Protein AF-A0A068S8R8-F1 (afdb_monomer_lite)

Secondary structure (DSSP, 8-state):
--GGGG-TT--EEEEEE-TTS--HHHHHHGGG-TT--EEEEEE-TT--SHHHHHHHHH-TTSEEEEEETT---

Structure (mmCIF, N/CA/C/O backbone):
data_AF-A0A068S8R8-F1
#
_entry.id   AF-A0A068S8R8-F1
#
loop_
_atom_site.group_PDB
_atom_site.id
_atom_site.type_symbol
_atom_site.label_atom_id
_atom_site.label_alt_id
_atom_site.label_comp_id
_atom_site.label_asym_id
_atom_site.label_entity_id
_atom_site.label_seq_id
_atom_site.pdbx_PDB_ins_code
_atom_site.Cartn_x
_atom_site.Cartn_y
_atom_site.Cartn_z
_atom_site.occupancy
_atom_site.B_iso_or_equiv
_atom_site.auth_seq_id
_atom_site.auth_comp_id
_atom_site.auth_asym_id
_atom_site.auth_atom_id
_atom_site.pdbx_PDB_model_num
ATOM 1 N N . MET A 1 1 ? -16.661 5.326 -14.900 1.00 40.38 1 MET A N 1
ATOM 2 C CA . MET A 1 1 ? -17.301 4.401 -13.934 1.00 40.38 1 MET A CA 1
ATOM 3 C C . MET A 1 1 ? -16.200 3.582 -13.255 1.00 40.38 1 MET A C 1
ATOM 5 O O . MET A 1 1 ? -15.649 2.698 -13.890 1.00 40.38 1 MET A O 1
ATOM 9 N N . ASN A 1 2 ? -15.798 3.909 -12.017 1.00 58.72 2 ASN A N 1
ATOM 10 C CA . ASN A 1 2 ? -14.678 3.224 -11.344 1.00 58.72 2 ASN A CA 1
ATOM 11 C C . ASN A 1 2 ? -15.122 1.835 -10.874 1.00 58.72 2 ASN A C 1
ATOM 13 O O . ASN A 1 2 ? -15.759 1.725 -9.827 1.00 58.72 2 ASN A O 1
ATOM 17 N N . ALA A 1 3 ? -14.785 0.781 -11.624 1.00 65.31 3 ALA A N 1
ATOM 18 C CA . ALA A 1 3 ? -15.083 -0.611 -11.265 1.00 65.31 3 ALA A CA 1
ATOM 19 C C . ALA A 1 3 ? -14.630 -0.957 -9.831 1.00 65.31 3 ALA A C 1
ATOM 21 O O . ALA A 1 3 ? -15.335 -1.652 -9.104 1.00 65.31 3 ALA A O 1
ATOM 22 N N . LEU A 1 4 ? -13.535 -0.346 -9.372 1.00 63.56 4 LEU A N 1
ATOM 23 C CA . LEU A 1 4 ? -13.020 -0.449 -8.004 1.00 63.56 4 LEU A CA 1
ATOM 24 C C . LEU A 1 4 ? -14.024 0.004 -6.920 1.00 63.56 4 LEU A C 1
ATOM 26 O O . LEU A 1 4 ? -14.038 -0.560 -5.831 1.00 63.56 4 LEU A O 1
ATOM 30 N N . LYS A 1 5 ? -14.939 0.953 -7.196 1.00 63.56 5 LYS A N 1
ATOM 31 C CA . LYS A 1 5 ? -15.987 1.369 -6.230 1.00 63.56 5 LYS A CA 1
ATOM 32 C C . LYS A 1 5 ? -17.030 0.281 -5.978 1.00 63.56 5 LYS A C 1
ATOM 34 O O . LYS A 1 5 ? -17.688 0.308 -4.940 1.00 63.56 5 LYS A O 1
ATOM 39 N N . ARG A 1 6 ? -17.174 -0.682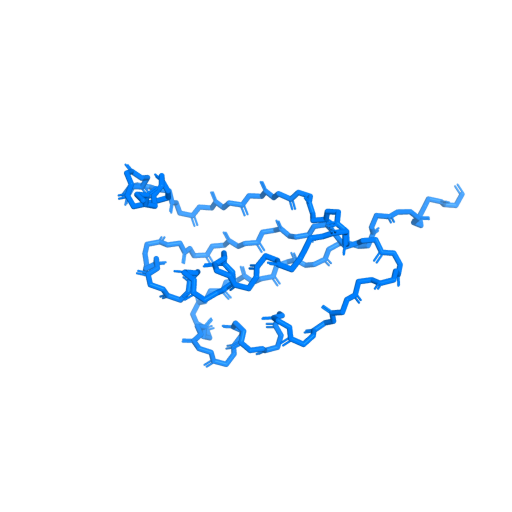 -6.893 1.00 71.69 6 ARG A N 1
ATOM 40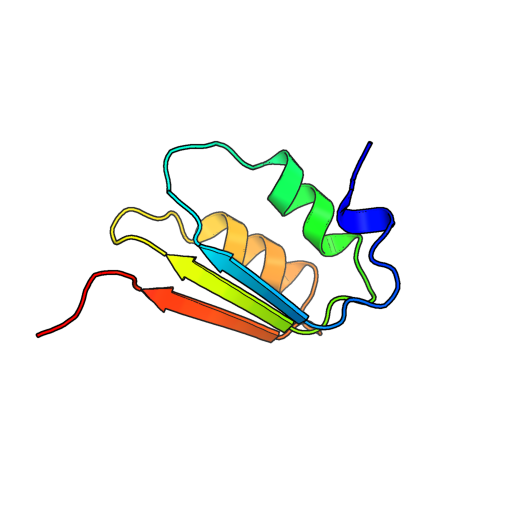 C CA . ARG A 1 6 ? -18.063 -1.842 -6.714 1.00 71.69 6 ARG A CA 1
ATOM 41 C C . ARG A 1 6 ? -17.452 -2.887 -5.777 1.00 71.69 6 ARG A C 1
ATOM 43 O O . ARG A 1 6 ? -18.178 -3.707 -5.231 1.00 71.69 6 ARG A O 1
ATOM 50 N N . LEU A 1 7 ? -16.147 -2.810 -5.517 1.00 74.19 7 LEU A N 1
ATOM 51 C CA . LEU A 1 7 ? -15.400 -3.717 -4.650 1.00 74.19 7 LEU A CA 1
ATOM 52 C C . LEU A 1 7 ? -15.376 -3.203 -3.197 1.00 74.19 7 LEU A C 1
ATOM 54 O O . LEU A 1 7 ? -14.323 -3.033 -2.586 1.00 74.19 7 LEU A O 1
ATOM 58 N N . LYS A 1 8 ? -16.554 -2.920 -2.623 1.00 70.69 8 LYS A N 1
ATOM 59 C CA . LYS A 1 8 ? -16.689 -2.332 -1.271 1.00 70.69 8 LYS A CA 1
ATOM 60 C C . LYS A 1 8 ? -16.105 -3.197 -0.145 1.00 70.69 8 LYS A C 1
ATOM 62 O O . LYS A 1 8 ? -15.791 -2.672 0.916 1.00 70.69 8 LYS A O 1
ATOM 67 N N . HIS A 1 9 ? -15.934 -4.496 -0.380 1.00 80.25 9 HIS A N 1
ATOM 68 C CA . HIS A 1 9 ? -15.376 -5.443 0.592 1.00 80.25 9 HIS A CA 1
ATOM 69 C C . HIS A 1 9 ? -13.903 -5.782 0.342 1.00 80.25 9 HIS A C 1
ATOM 71 O O . HIS A 1 9 ? -13.313 -6.549 1.102 1.00 80.25 9 HIS A O 1
ATOM 77 N N . LEU A 1 10 ? -13.295 -5.223 -0.707 1.00 81.75 10 LEU A N 1
ATOM 78 C CA . LEU A 1 10 ? -11.919 -5.533 -1.058 1.00 81.75 10 LEU A CA 1
ATOM 79 C C . LEU A 1 10 ? -10.955 -4.813 -0.112 1.00 81.75 10 LEU A C 1
ATOM 81 O O . LEU A 1 10 ? -10.777 -3.598 -0.184 1.00 81.75 10 LEU A O 1
ATOM 85 N N . LYS A 1 11 ? -10.337 -5.591 0.777 1.00 82.75 11 LYS A N 1
ATOM 86 C CA . LYS A 1 11 ? -9.336 -5.106 1.739 1.00 82.75 11 LYS A CA 1
ATOM 87 C C . LYS A 1 11 ? -7.909 -5.184 1.203 1.00 82.75 11 LYS A C 1
ATOM 89 O O . LYS A 1 11 ? -7.045 -4.450 1.680 1.00 82.75 11 LYS A O 1
ATOM 94 N N . GLN A 1 12 ? -7.667 -6.064 0.236 1.00 85.06 12 GLN A N 1
ATOM 95 C CA . GLN A 1 12 ? -6.348 -6.333 -0.327 1.00 85.06 12 GLN A CA 1
ATOM 96 C C . GLN A 1 12 ? -6.442 -6.366 -1.850 1.00 85.06 12 GLN A C 1
ATOM 98 O O . GLN A 1 12 ? -7.350 -6.990 -2.397 1.00 85.06 12 GLN A O 1
ATOM 103 N N . LEU A 1 13 ? -5.513 -5.692 -2.523 1.00 83.06 13 LEU A N 1
ATOM 104 C CA . LEU A 1 13 ? -5.404 -5.683 -3.978 1.00 83.06 13 LEU A CA 1
ATOM 105 C C . LEU A 1 13 ? -3.949 -5.948 -4.365 1.00 83.06 13 LEU A C 1
ATOM 107 O O . LEU A 1 13 ? -3.042 -5.280 -3.871 1.00 83.06 13 LEU A O 1
ATOM 111 N N . ALA A 1 14 ? -3.738 -6.906 -5.261 1.00 81.00 14 ALA A N 1
ATOM 112 C CA . ALA A 1 14 ? -2.439 -7.197 -5.850 1.00 81.00 14 ALA A CA 1
ATOM 113 C C . ALA A 1 14 ? -2.544 -7.061 -7.367 1.00 81.00 14 ALA A C 1
ATOM 115 O O . ALA A 1 14 ? -3.495 -7.566 -7.965 1.00 81.00 14 ALA A O 1
ATOM 116 N N . PHE A 1 15 ? -1.597 -6.361 -7.985 1.00 74.25 15 PHE A N 1
ATOM 117 C CA . PHE A 1 15 ? -1.583 -6.164 -9.430 1.00 74.25 15 PHE A CA 1
ATOM 118 C C . PHE A 1 15 ? -0.164 -5.880 -9.931 1.00 74.25 15 PHE A C 1
ATOM 120 O O . PHE A 1 15 ? 0.677 -5.313 -9.228 1.00 74.25 15 PHE A O 1
ATOM 127 N N . LEU A 1 16 ? 0.102 -6.321 -11.158 1.00 70.56 16 LEU A N 1
ATOM 128 C CA . LEU A 1 16 ? 1.342 -6.054 -11.876 1.00 70.56 16 LEU A CA 1
ATOM 129 C C . LEU A 1 16 ? 1.183 -4.743 -12.642 1.00 70.56 16 LEU A C 1
ATOM 131 O O . LEU A 1 16 ? 0.280 -4.623 -13.470 1.00 70.56 16 LEU A O 1
ATOM 135 N N . ILE A 1 17 ? 2.049 -3.765 -12.371 1.00 66.88 17 ILE A N 1
ATOM 136 C CA . ILE A 1 17 ? 2.062 -2.514 -13.130 1.00 66.88 17 ILE A CA 1
ATOM 137 C C . ILE A 1 17 ? 3.105 -2.646 -14.229 1.00 66.88 17 ILE A C 1
ATOM 139 O O . ILE A 1 17 ? 4.308 -2.543 -13.989 1.00 66.88 17 ILE A O 1
ATOM 143 N N . PHE A 1 18 ? 2.630 -2.843 -15.457 1.00 63.94 18 PHE A N 1
ATOM 144 C CA . PHE A 1 18 ? 3.453 -2.599 -16.632 1.00 63.94 18 PHE A CA 1
ATOM 145 C C . PHE A 1 18 ? 3.601 -1.087 -16.817 1.00 63.94 18 PHE A C 1
ATOM 147 O O . PHE A 1 18 ? 2.612 -0.361 -16.886 1.00 63.94 18 PHE A O 1
ATOM 154 N N . ILE A 1 19 ? 4.847 -0.624 -16.908 1.00 55.25 19 ILE A N 1
ATOM 155 C CA . ILE A 1 19 ? 5.251 0.796 -16.910 1.00 55.25 19 ILE A CA 1
ATOM 156 C C . ILE A 1 19 ? 4.671 1.598 -18.095 1.00 55.25 19 ILE A C 1
ATOM 158 O O . ILE A 1 19 ? 4.788 2.816 -18.136 1.00 55.25 19 ILE A O 1
ATOM 162 N N . MET A 1 20 ? 4.012 0.962 -19.065 1.00 47.25 20 MET A N 1
ATOM 163 C CA . MET A 1 20 ? 3.647 1.612 -20.330 1.00 47.25 20 MET A CA 1
ATOM 164 C C . MET A 1 20 ? 2.362 2.453 -20.321 1.00 47.25 20 MET A C 1
ATOM 166 O O . MET A 1 20 ? 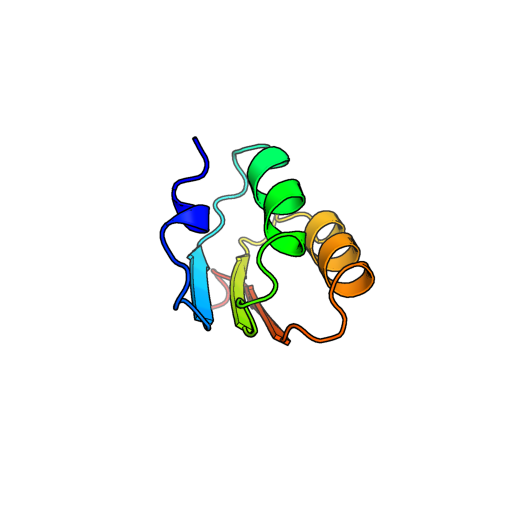1.958 2.928 -21.377 1.00 47.25 20 MET A O 1
ATOM 170 N N . GLY A 1 21 ? 1.711 2.674 -19.181 1.00 55.62 21 GLY A N 1
ATOM 171 C CA . GLY A 1 21 ? 0.495 3.487 -19.133 1.00 55.62 21 GLY A CA 1
ATOM 172 C C . GLY A 1 21 ? 0.564 4.538 -18.047 1.00 55.62 21 GLY A C 1
ATOM 173 O O . GLY A 1 21 ? 0.840 4.211 -16.894 1.00 55.62 21 GLY A O 1
ATOM 174 N N . ASP A 1 22 ? 0.264 5.785 -18.401 1.00 61.03 22 ASP A N 1
ATOM 175 C CA . ASP A 1 22 ? 0.001 6.854 -17.445 1.00 61.03 22 ASP A CA 1
ATOM 176 C C . ASP A 1 22 ? -1.324 6.556 -16.723 1.00 61.03 22 ASP A C 1
ATOM 178 O O . ASP A 1 22 ? -2.396 7.074 -17.032 1.00 61.03 22 ASP A O 1
ATOM 182 N N . TYR A 1 23 ? -1.274 5.616 -15.780 1.00 74.44 23 TYR A N 1
ATOM 183 C CA . TYR A 1 23 ? -2.404 5.219 -14.946 1.00 74.44 23 TYR A CA 1
ATOM 184 C C . TYR A 1 23 ? -2.681 6.269 -13.863 1.00 74.44 23 TYR A C 1
ATOM 186 O O . TYR A 1 23 ? -3.070 5.931 -12.746 1.00 74.44 23 TYR A O 1
ATOM 194 N N . GLU A 1 24 ? -2.480 7.550 -14.166 1.00 77.56 24 GLU A N 1
ATOM 195 C CA . GLU A 1 24 ? -2.665 8.660 -13.238 1.00 77.56 24 GLU A CA 1
ATOM 196 C C . GLU A 1 24 ? -4.057 8.603 -12.597 1.00 77.56 24 GLU A C 1
ATOM 198 O O . GLU A 1 24 ? -4.204 8.680 -11.382 1.00 77.56 24 GLU A O 1
ATOM 203 N N . SER A 1 25 ? -5.086 8.317 -13.402 1.00 78.38 25 SER A N 1
ATOM 204 C CA . SER A 1 25 ? -6.464 8.140 -12.929 1.00 78.38 25 SER A CA 1
ATOM 205 C C . SER A 1 25 ? -6.635 6.989 -11.928 1.00 78.38 25 SER A C 1
ATOM 207 O O . SER A 1 25 ? -7.444 7.093 -11.004 1.00 78.38 25 SER A O 1
ATOM 209 N N . PHE A 1 26 ? -5.871 5.903 -12.068 1.00 80.00 26 PHE A N 1
ATOM 210 C CA . PHE A 1 26 ? -5.879 4.790 -11.121 1.00 80.00 26 PHE A CA 1
ATOM 211 C C . PHE A 1 26 ? -5.205 5.197 -9.808 1.00 80.00 26 PHE A C 1
ATOM 213 O O . PHE A 1 26 ? -5.799 5.028 -8.742 1.00 80.00 26 PHE A O 1
ATOM 220 N N . TRP A 1 27 ? -4.017 5.803 -9.877 1.00 81.88 27 TRP A N 1
ATOM 221 C CA . TRP A 1 27 ? -3.294 6.284 -8.697 1.00 81.88 27 TRP A CA 1
ATOM 222 C C . TRP A 1 27 ? -4.064 7.365 -7.940 1.00 81.88 27 TRP A C 1
ATOM 224 O O . TRP A 1 27 ? -4.150 7.302 -6.716 1.00 81.88 27 TRP A O 1
ATOM 234 N N . ASN A 1 28 ? -4.722 8.276 -8.656 1.00 83.88 28 ASN A N 1
ATOM 235 C CA . ASN A 1 28 ? -5.579 9.314 -8.084 1.00 83.88 28 ASN A CA 1
ATOM 236 C C . ASN A 1 28 ? -6.863 8.734 -7.466 1.00 83.88 28 ASN A C 1
ATOM 238 O O . ASN A 1 28 ? -7.426 9.307 -6.532 1.00 83.88 28 ASN A O 1
ATOM 242 N N . ALA A 1 29 ? -7.333 7.574 -7.937 1.00 84.88 29 ALA A N 1
ATOM 243 C CA . ALA A 1 29 ? -8.496 6.908 -7.360 1.00 84.88 29 ALA A CA 1
ATOM 244 C C . ALA A 1 29 ? -8.162 6.113 -6.086 1.00 84.88 29 AL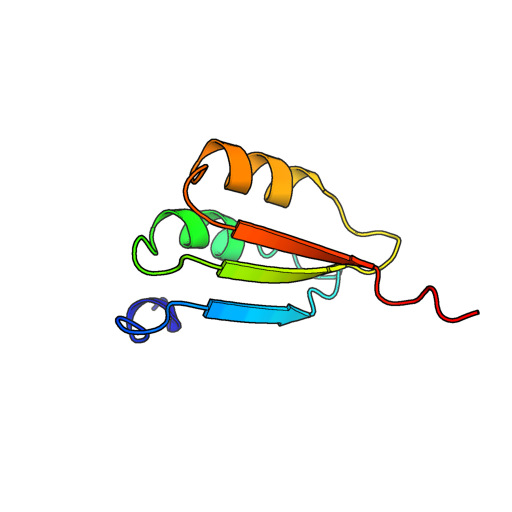A A C 1
ATOM 246 O O . ALA A 1 29 ? -9.024 6.006 -5.209 1.00 84.88 29 ALA A O 1
ATOM 247 N N . LEU A 1 30 ? -6.943 5.575 -5.951 1.00 85.69 30 LEU A N 1
ATOM 248 C CA . LEU A 1 30 ? -6.539 4.724 -4.822 1.00 85.69 30 LEU A CA 1
ATOM 249 C C . LEU A 1 30 ? -6.784 5.341 -3.429 1.00 85.69 30 LEU A C 1
ATOM 251 O O . LEU A 1 30 ? -7.370 4.652 -2.586 1.00 85.69 30 LEU A O 1
ATOM 255 N N . PRO A 1 31 ? -6.459 6.625 -3.170 1.00 88.00 31 PRO A N 1
ATOM 256 C CA . PRO A 1 31 ? -6.745 7.267 -1.888 1.00 88.00 31 PRO A CA 1
ATOM 257 C C . PRO A 1 31 ? -8.222 7.208 -1.481 1.00 88.00 31 PRO A C 1
ATOM 259 O O . PRO A 1 31 ? -8.531 7.090 -0.293 1.00 88.00 31 PRO A O 1
ATOM 262 N N . THR A 1 32 ? -9.140 7.220 -2.456 1.00 87.19 32 THR A N 1
ATOM 263 C CA . THR A 1 32 ? -10.592 7.226 -2.209 1.00 87.19 32 THR A CA 1
ATOM 264 C C . THR A 1 32 ? -11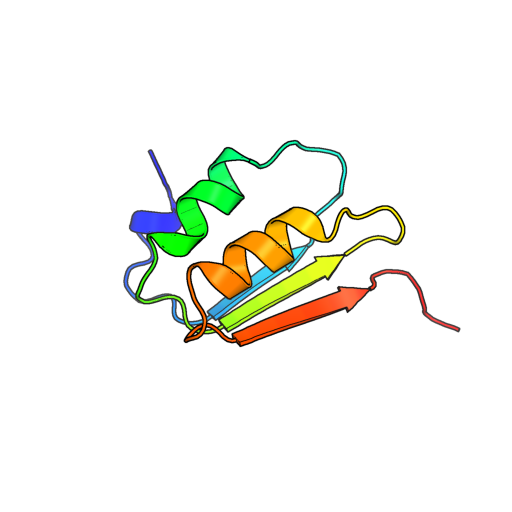.132 5.885 -1.697 1.00 87.19 32 THR A C 1
ATOM 266 O O . THR A 1 32 ? -12.210 5.847 -1.100 1.00 87.19 32 THR A O 1
ATOM 269 N N . PHE A 1 33 ? -10.384 4.786 -1.852 1.00 84.69 33 PHE A N 1
ATOM 270 C CA . PHE A 1 33 ? -10.771 3.458 -1.366 1.00 84.69 33 PHE A CA 1
ATOM 271 C C . PHE A 1 33 ? -10.330 3.254 0.083 1.00 84.69 33 PHE A C 1
ATOM 273 O O . PHE A 1 33 ? -9.350 2.564 0.366 1.00 84.69 33 PHE A O 1
ATOM 280 N N . ARG A 1 34 ? -11.047 3.858 1.038 1.00 84.19 34 ARG A N 1
ATOM 281 C CA . ARG A 1 34 ? -10.736 3.745 2.481 1.00 84.19 34 ARG A CA 1
ATOM 282 C C . ARG A 1 34 ? -10.768 2.307 3.012 1.00 84.19 34 ARG A C 1
ATOM 284 O O . ARG A 1 34 ? -10.103 2.006 4.002 1.00 84.19 34 ARG A O 1
ATOM 291 N N . GLN A 1 35 ? -11.514 1.420 2.356 1.00 85.06 35 GLN A N 1
ATOM 292 C CA . GLN A 1 35 ? -11.580 -0.002 2.698 1.00 85.06 35 GLN A CA 1
ATOM 293 C C . GLN A 1 35 ? -10.321 -0.783 2.305 1.00 85.06 35 GLN A C 1
ATOM 295 O O . GLN A 1 35 ? -10.060 -1.838 2.881 1.00 85.06 35 GLN A O 1
ATOM 300 N N . LEU A 1 36 ? -9.552 -0.277 1.337 1.00 87.38 36 LEU A N 1
ATOM 301 C CA . LEU A 1 36 ? -8.330 -0.913 0.875 1.00 87.38 36 LEU A CA 1
ATOM 302 C C . LEU A 1 36 ? -7.229 -0.644 1.902 1.00 87.38 36 LEU A C 1
ATOM 304 O O . LEU A 1 36 ? -6.929 0.512 2.216 1.00 87.38 36 LEU A O 1
ATOM 308 N N . LYS A 1 37 ? -6.687 -1.724 2.4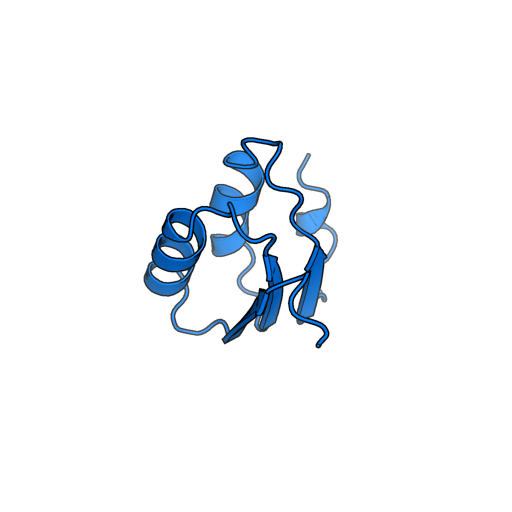65 1.00 89.62 37 LYS A N 1
ATOM 309 C CA . LYS A 1 37 ? -5.702 -1.701 3.555 1.00 89.62 37 LYS A CA 1
ATOM 310 C C . LYS A 1 37 ? -4.353 -2.263 3.149 1.00 89.62 37 LYS A C 1
ATOM 312 O O . LYS A 1 37 ? -3.363 -1.932 3.789 1.00 89.62 37 LYS A O 1
ATOM 317 N N . SER A 1 38 ? -4.307 -3.064 2.090 1.00 90.25 38 SER A N 1
ATOM 318 C CA . SER A 1 38 ? -3.056 -3.577 1.544 1.00 90.25 38 SER A CA 1
ATOM 319 C C . SER A 1 38 ? -3.044 -3.481 0.024 1.00 90.25 38 SER A C 1
ATOM 321 O O . SER A 1 38 ? -4.024 -3.841 -0.638 1.00 90.25 38 SER A O 1
ATOM 323 N N . LEU A 1 39 ? -1.929 -2.994 -0.509 1.00 87.69 39 LEU A N 1
ATOM 324 C CA . LEU A 1 39 ? -1.659 -2.861 -1.928 1.00 87.69 39 LEU A CA 1
ATOM 325 C C . LEU A 1 39 ? -0.323 -3.523 -2.249 1.00 87.69 39 LEU A C 1
ATOM 327 O O . LEU A 1 39 ? 0.718 -3.072 -1.773 1.00 87.69 39 LEU A O 1
ATOM 331 N N . LYS A 1 40 ? -0.347 -4.574 -3.067 1.00 88.06 40 LYS A N 1
ATOM 332 C CA . LYS A 1 40 ? 0.867 -5.220 -3.567 1.00 88.06 40 LYS A CA 1
ATOM 333 C C . LYS A 1 40 ? 1.097 -4.837 -5.023 1.00 88.06 40 LYS A C 1
ATOM 335 O O . LYS A 1 40 ? 0.226 -5.053 -5.866 1.00 88.06 40 LYS A O 1
ATOM 340 N N . ILE A 1 41 ? 2.266 -4.271 -5.291 1.00 83.38 41 ILE A N 1
ATOM 341 C CA . ILE A 1 41 ? 2.651 -3.722 -6.586 1.00 83.38 41 ILE A CA 1
ATOM 342 C C . ILE A 1 41 ? 3.907 -4.431 -7.055 1.00 83.38 41 ILE A C 1
ATOM 344 O O . ILE A 1 41 ? 4.922 -4.434 -6.361 1.00 83.38 41 ILE A O 1
ATOM 348 N N . TYR A 1 42 ? 3.842 -4.987 -8.256 1.00 80.56 42 TYR A N 1
ATOM 349 C CA . TYR A 1 42 ? 5.015 -5.520 -8.929 1.00 80.56 42 TYR A CA 1
ATOM 350 C C . TYR A 1 42 ? 5.545 -4.471 -9.913 1.00 80.56 42 TYR A C 1
ATOM 352 O O . TYR A 1 42 ? 4.857 -4.130 -10.876 1.00 80.56 42 TYR A O 1
ATOM 360 N N . LEU A 1 43 ? 6.733 -3.929 -9.636 1.00 76.00 43 LEU A N 1
ATOM 361 C CA . LEU A 1 43 ? 7.409 -2.919 -10.450 1.00 76.00 43 LEU A CA 1
ATOM 362 C C . LEU A 1 43 ? 8.434 -3.561 -11.374 1.00 76.00 43 LEU A C 1
ATOM 364 O O . LEU A 1 43 ? 9.309 -4.295 -10.930 1.00 76.00 43 LEU A O 1
ATOM 368 N N . LEU A 1 44 ? 8.400 -3.204 -12.649 1.00 74.06 44 LEU A N 1
ATOM 369 C CA . LEU A 1 44 ? 9.517 -3.467 -13.552 1.00 74.06 44 LEU A CA 1
ATOM 370 C C . LEU A 1 44 ? 10.683 -2.485 -13.274 1.00 74.06 44 LEU A C 1
ATOM 372 O O . LEU A 1 44 ? 10.467 -1.434 -12.664 1.00 74.06 44 LEU A O 1
ATOM 376 N N . PRO A 1 45 ? 11.918 -2.776 -13.729 1.00 68.12 45 PRO A N 1
ATOM 377 C CA . PRO A 1 45 ? 13.112 -1.996 -13.380 1.00 68.12 45 PRO A CA 1
ATOM 378 C C . PRO A 1 45 ? 13.042 -0.497 -13.710 1.00 68.12 45 PRO A C 1
ATOM 380 O O . PRO A 1 45 ? 13.673 0.300 -13.025 1.00 68.12 45 PRO A O 1
ATOM 383 N N . GLN A 1 46 ? 12.263 -0.109 -14.724 1.00 68.06 46 GLN A N 1
ATOM 384 C CA . GLN A 1 46 ? 12.111 1.285 -15.165 1.00 68.06 46 GLN A CA 1
ATOM 385 C C . GLN A 1 46 ? 10.927 2.026 -14.502 1.00 68.06 46 GLN A C 1
ATOM 387 O O . GLN A 1 46 ? 10.526 3.096 -14.959 1.00 68.06 46 GLN A O 1
ATOM 392 N N . GLY A 1 47 ? 10.289 1.432 -13.487 1.00 65.94 47 GLY A N 1
ATOM 393 C CA . GLY A 1 47 ? 9.081 1.984 -12.874 1.00 65.94 47 GLY A CA 1
ATOM 394 C C . GLY A 1 47 ? 9.390 3.235 -12.061 1.00 65.94 47 GLY A C 1
ATOM 395 O O . GLY A 1 47 ? 10.370 3.261 -11.320 1.00 65.94 47 GLY A O 1
ATOM 396 N N . ARG A 1 48 ? 8.561 4.276 -12.201 1.00 66.75 48 ARG A N 1
ATOM 397 C CA . ARG A 1 48 ? 8.704 5.513 -11.420 1.00 66.75 48 ARG A CA 1
ATOM 398 C C . ARG A 1 48 ? 8.055 5.348 -10.046 1.00 66.75 48 ARG A C 1
ATOM 400 O O . ARG A 1 48 ? 6.868 5.043 -9.948 1.00 66.75 48 ARG A O 1
ATOM 407 N N . ASP A 1 49 ? 8.827 5.611 -8.997 1.00 76.31 49 ASP A N 1
ATOM 408 C CA . ASP A 1 49 ? 8.408 5.460 -7.595 1.00 76.31 49 ASP A CA 1
ATOM 409 C C . ASP A 1 49 ? 7.559 6.643 -7.069 1.00 76.31 49 ASP A C 1
ATOM 411 O O . ASP A 1 49 ? 7.025 6.590 -5.956 1.00 76.31 49 ASP A O 1
ATOM 415 N N . ASP A 1 50 ? 7.382 7.707 -7.859 1.00 83.50 50 ASP A N 1
ATOM 416 C CA . ASP A 1 50 ? 6.725 8.951 -7.426 1.00 83.50 50 ASP A CA 1
ATOM 417 C C . ASP A 1 50 ? 5.258 8.747 -7.022 1.00 83.50 50 ASP A C 1
ATOM 419 O O . ASP A 1 50 ? 4.802 9.266 -6.000 1.00 83.50 50 ASP A O 1
ATOM 423 N N . GLN A 1 51 ? 4.523 7.924 -7.773 1.00 81.94 51 GLN A N 1
ATOM 424 C CA . GLN A 1 51 ? 3.114 7.618 -7.500 1.00 81.94 51 GLN A CA 1
ATOM 425 C C . GLN A 1 51 ? 2.946 6.805 -6.206 1.00 81.94 51 GLN A C 1
ATOM 427 O O . GLN A 1 51 ? 1.998 7.013 -5.446 1.00 81.94 51 GLN A O 1
ATOM 432 N N . ILE A 1 52 ? 3.910 5.931 -5.895 1.00 83.94 52 ILE A N 1
ATOM 433 C CA . ILE A 1 52 ? 3.943 5.172 -4.636 1.00 83.94 52 ILE A CA 1
ATOM 434 C C . ILE A 1 52 ? 4.199 6.118 -3.465 1.00 83.94 52 ILE A C 1
ATOM 436 O O . ILE A 1 52 ? 3.549 6.005 -2.423 1.00 83.94 52 ILE A O 1
ATOM 440 N N . LYS A 1 53 ? 5.129 7.065 -3.629 1.00 87.81 53 LYS A N 1
ATOM 441 C CA . LYS A 1 53 ? 5.427 8.075 -2.610 1.00 87.81 53 LYS A CA 1
ATOM 442 C C . LYS A 1 53 ? 4.209 8.954 -2.330 1.00 87.81 53 LYS A C 1
ATOM 444 O O . LYS A 1 53 ? 3.856 9.128 -1.164 1.00 87.81 53 LYS A O 1
ATOM 449 N N . TYR A 1 54 ? 3.537 9.432 -3.377 1.00 87.38 54 TYR A N 1
ATOM 450 C CA . TYR A 1 54 ? 2.284 10.175 -3.258 1.00 87.38 54 TYR A CA 1
ATOM 451 C C . TYR A 1 54 ? 1.227 9.369 -2.492 1.00 87.38 54 TYR A C 1
ATOM 453 O O . TYR A 1 54 ? 0.638 9.857 -1.527 1.00 87.38 54 TYR A O 1
ATOM 461 N N . LEU A 1 55 ? 1.036 8.096 -2.848 1.00 86.94 55 LEU A N 1
ATOM 462 C CA . LEU A 1 55 ? 0.030 7.259 -2.205 1.00 86.94 55 LEU A CA 1
ATOM 463 C C . LEU A 1 55 ? 0.322 7.011 -0.716 1.00 86.94 55 LEU A C 1
ATOM 465 O O . LEU A 1 55 ? -0.600 7.062 0.098 1.00 86.94 55 LEU A O 1
ATOM 469 N N . LYS A 1 56 ? 1.594 6.804 -0.345 1.00 89.62 56 LYS A N 1
ATOM 470 C CA . LYS A 1 56 ? 2.023 6.678 1.060 1.00 89.62 56 LYS A CA 1
ATOM 471 C C . LYS A 1 56 ? 1.712 7.934 1.874 1.00 89.62 56 LYS A C 1
ATOM 473 O O . LYS A 1 56 ? 1.304 7.816 3.024 1.00 89.62 56 LYS A O 1
ATOM 478 N N . GLN A 1 57 ? 1.875 9.121 1.286 1.00 91.69 57 GLN A N 1
ATOM 479 C CA . GLN A 1 57 ? 1.541 10.384 1.951 1.00 91.69 57 GLN A CA 1
ATOM 480 C C . GLN A 1 57 ? 0.033 10.534 2.170 1.00 91.69 57 GLN A C 1
ATOM 482 O O . GLN A 1 57 ? -0.392 10.963 3.237 1.00 91.69 57 GLN A O 1
ATOM 487 N N . GLN A 1 58 ? -0.781 10.159 1.179 1.00 92.31 58 GLN A N 1
ATOM 488 C CA . GLN A 1 58 ? -2.239 10.282 1.268 1.00 92.31 58 GLN A CA 1
ATOM 489 C C . GLN A 1 58 ? -2.884 9.224 2.174 1.00 92.31 58 GLN A C 1
ATOM 491 O O . GLN A 1 58 ? -3.953 9.454 2.740 1.00 92.31 58 GLN A O 1
ATOM 496 N N . ARG A 1 59 ? -2.277 8.038 2.285 1.00 91.12 59 ARG A N 1
ATOM 497 C CA . ARG A 1 59 ? -2.823 6.887 3.016 1.00 91.12 59 ARG A CA 1
ATOM 498 C C . ARG A 1 59 ? -1.734 6.197 3.844 1.00 91.12 59 ARG A C 1
ATOM 500 O O . ARG A 1 59 ? -1.344 5.075 3.517 1.00 91.12 59 ARG A O 1
ATOM 507 N N . PRO A 1 60 ? -1.268 6.822 4.940 1.00 90.75 60 PRO A N 1
ATOM 508 C CA . PRO A 1 60 ? -0.282 6.206 5.830 1.00 90.75 60 PRO A CA 1
ATOM 509 C C . PRO A 1 60 ? -0.823 4.951 6.537 1.00 90.75 60 PRO A C 1
ATOM 511 O O . PRO A 1 60 ? -0.048 4.135 7.020 1.00 90.75 60 PRO A O 1
ATOM 514 N N . ASP A 1 61 ? -2.149 4.770 6.573 1.00 91.06 61 ASP A N 1
ATOM 515 C CA . ASP A 1 61 ? -2.825 3.589 7.120 1.00 91.06 61 ASP A CA 1
ATOM 516 C C . ASP A 1 61 ? -2.793 2.364 6.192 1.00 91.06 61 ASP A C 1
ATOM 518 O O . ASP A 1 61 ? -3.197 1.274 6.601 1.00 91.06 61 ASP A O 1
ATOM 522 N N . MET A 1 62 ? -2.396 2.539 4.930 1.00 89.94 62 MET A N 1
ATOM 523 C CA . MET A 1 62 ? -2.403 1.482 3.927 1.00 89.94 62 MET A CA 1
ATOM 524 C C . MET A 1 62 ? -1.012 0.869 3.788 1.00 89.94 62 MET A C 1
ATOM 526 O O . MET A 1 62 ? -0.029 1.550 3.501 1.00 89.94 62 MET A O 1
ATOM 530 N N . GLN A 1 63 ? -0.936 -0.449 3.929 1.00 91.31 63 GLN A N 1
ATOM 531 C CA . GLN A 1 63 ? 0.288 -1.194 3.686 1.00 91.31 63 GLN A CA 1
ATOM 532 C C . GLN A 1 63 ? 0.549 -1.263 2.178 1.00 91.31 63 GLN A C 1
ATOM 534 O O . GLN A 1 63 ? -0.271 -1.791 1.431 1.00 91.31 63 GLN A O 1
ATOM 539 N N . ILE A 1 64 ? 1.692 -0.749 1.725 1.00 87.88 64 ILE A N 1
ATOM 540 C CA . ILE A 1 64 ? 2.094 -0.811 0.315 1.00 87.88 64 ILE A CA 1
ATOM 541 C C . ILE A 1 64 ? 3.350 -1.671 0.207 1.00 87.88 64 ILE A C 1
ATOM 543 O O . ILE A 1 64 ? 4.412 -1.290 0.703 1.00 87.88 64 ILE A O 1
ATOM 547 N N . ILE A 1 65 ? 3.212 -2.829 -0.435 1.00 87.44 65 ILE A N 1
ATOM 548 C CA . ILE A 1 65 ? 4.283 -3.795 -0.682 1.00 87.44 65 ILE A CA 1
ATOM 549 C C . ILE A 1 65 ? 4.711 -3.643 -2.136 1.00 87.44 65 ILE A C 1
ATOM 551 O O . ILE A 1 65 ? 3.883 -3.738 -3.040 1.00 87.44 65 ILE A O 1
ATOM 555 N N . VAL A 1 66 ? 5.999 -3.404 -2.356 1.00 84.25 66 VAL A N 1
ATOM 556 C CA . VAL A 1 66 ? 6.569 -3.194 -3.686 1.00 84.25 66 VAL A CA 1
ATOM 557 C C . VAL A 1 66 ? 7.584 -4.294 -3.952 1.00 84.25 66 VAL A C 1
ATOM 559 O O . VAL A 1 66 ? 8.565 -4.411 -3.223 1.00 84.25 66 VAL A O 1
ATOM 562 N N . GLU A 1 67 ? 7.356 -5.089 -4.991 1.00 84.38 67 GLU A N 1
ATOM 563 C CA . GLU A 1 67 ? 8.263 -6.152 -5.425 1.00 84.38 67 GLU A CA 1
ATOM 564 C C . GLU A 1 67 ? 8.790 -5.836 -6.823 1.00 84.38 67 GLU A C 1
ATOM 566 O O . GLU A 1 67 ? 8.022 -5.492 -7.718 1.00 84.38 67 GLU A O 1
ATOM 571 N N . ARG A 1 68 ? 10.107 -5.928 -7.031 1.00 77.62 68 ARG A N 1
ATOM 572 C CA . ARG A 1 68 ? 10.700 -5.690 -8.351 1.00 77.62 68 ARG A CA 1
ATOM 573 C C . ARG A 1 68 ? 10.610 -6.965 -9.190 1.00 77.62 68 ARG A C 1
ATOM 575 O O . ARG A 1 68 ? 11.217 -7.977 -8.854 1.00 77.62 68 ARG A O 1
ATOM 582 N N . TYR A 1 69 ? 9.842 -6.917 -10.271 1.00 67.94 69 TYR A N 1
ATOM 583 C CA . TYR A 1 69 ? 9.708 -8.001 -11.236 1.00 67.94 69 TYR A CA 1
ATOM 584 C C . TYR A 1 69 ? 10.937 -8.005 -12.156 1.00 67.94 69 TYR A C 1
ATOM 586 O O . TYR A 1 69 ? 11.174 -7.028 -12.866 1.00 67.94 69 TYR A O 1
ATOM 594 N N . GLY A 1 70 ? 11.734 -9.079 -12.117 1.00 63.53 70 GLY A N 1
ATOM 595 C CA . GLY A 1 70 ? 12.888 -9.275 -13.008 1.00 63.53 70 GLY A CA 1
ATOM 596 C C . GLY A 1 70 ? 14.266 -9.432 -12.352 1.00 63.53 70 GLY A C 1
ATOM 597 O O . GLY A 1 70 ? 15.242 -9.525 -13.082 1.00 63.53 70 GLY A O 1
ATOM 598 N N . MET A 1 71 ? 14.385 -9.501 -11.021 1.00 55.25 71 MET A N 1
ATOM 599 C CA . MET A 1 71 ? 15.610 -10.014 -10.377 1.00 55.25 71 MET A CA 1
ATOM 600 C C . MET A 1 71 ? 15.367 -11.433 -9.859 1.00 55.25 71 MET A C 1
ATOM 602 O O . MET A 1 71 ? 15.168 -11.655 -8.669 1.00 55.25 71 MET A O 1
ATOM 606 N N . GLN A 1 72 ? 15.326 -12.385 -10.789 1.00 47.88 72 GLN A N 1
ATOM 607 C CA . GLN A 1 72 ? 15.672 -13.776 -10.507 1.00 47.88 72 GLN A CA 1
ATOM 608 C C . GLN A 1 72 ? 17.143 -13.930 -10.911 1.00 47.88 72 GLN A C 1
ATOM 610 O O . GLN A 1 72 ? 17.509 -13.510 -12.009 1.00 47.88 72 GLN A O 1
ATOM 615 N N . HIS A 1 73 ? 17.970 -14.411 -9.980 1.00 41.09 73 HIS A N 1
ATOM 616 C CA . HIS A 1 73 ? 19.344 -14.840 -10.248 1.00 41.09 73 HIS A CA 1
ATOM 617 C C . HIS A 1 73 ? 19.371 -16.007 -11.235 1.00 41.09 73 HIS A C 1
ATOM 619 O O . HIS A 1 73 ? 18.430 -16.833 -11.174 1.00 41.09 73 HIS A O 1
#

Radius of gyration: 12.47 Å; chains: 1; bounding box: 37×25×27 Å

Foldseek 3Di:
DPPVVVPLQAQEDEDEDDQPDPVVVVLVCVLVNPSHAEYEYEAEPPHDCVSVVVSCVSCVRHHYHYHYPDPDD

Organism: NCBI:txid1263082

pLDDT: mean 76.87, std 12.71, range [40.38, 92.31]

Sequence (73 aa):
MNALKRLKHLKQLAFLIFIMGDYESFWNALPTFRQLKSLKIYLLPQGRDDQIKYLKQQRPDMQIIVERYGMQH